Protein AF-A0A2V7RWB9-F1 (afdb_monomer)

Nearest PDB structures (foldseek):
  1j0r-assembly2_B  TM=5.026E-01  e=1.432E-01  Bacillus subtilis
  2efw-assembly2_F  TM=5.327E-01  e=2.838E-01  Bacillus subtilis
  5oqj-assembly1_W  TM=4.979E-01  e=6.448E-01  Saccharomyces cerevisiae S288C
  5oqm-assembly1_W  TM=4.979E-01  e=6.448E-01  Saccharomyces cerevisiae
  2dpd-assembly1_B  TM=5.752E-01  e=1.114E+00  Bacillus subtilis

pLDDT: mean 88.21, std 10.85, range [48.06, 98.25]

Structure (mmCIF, N/CA/C/O backbone):
data_AF-A0A2V7RWB9-F1
#
_entry.id   AF-A0A2V7RWB9-F1
#
loop_
_atom_site.group_PDB
_atom_site.id
_atom_site.type_symbol
_atom_site.label_atom_id
_atom_site.label_alt_id
_atom_site.label_comp_id
_atom_site.label_asym_id
_atom_site.label_entity_id
_atom_site.label_seq_id
_atom_site.pdbx_PDB_ins_code
_atom_site.Cartn_x
_atom_site.Cartn_y
_atom_site.Cartn_z
_atom_site.occupancy
_atom_site.B_iso_or_equiv
_atom_site.auth_seq_id
_atom_site.auth_comp_id
_atom_site.auth_asym_id
_atom_site.auth_atom_id
_atom_site.pdbx_PDB_model_num
ATOM 1 N N . GLU A 1 1 ? 7.023 10.614 3.588 1.00 62.19 1 GLU A N 1
ATOM 2 C CA . GLU A 1 1 ? 7.628 11.658 4.436 1.00 62.19 1 GLU A CA 1
ATOM 3 C C . GLU A 1 1 ? 6.765 12.908 4.537 1.00 62.19 1 GLU A C 1
ATOM 5 O O . GLU A 1 1 ? 6.136 13.053 5.570 1.00 62.19 1 GLU A O 1
ATOM 10 N N . ALA A 1 2 ? 6.617 13.752 3.506 1.00 66.75 2 ALA A N 1
ATOM 11 C CA . ALA A 1 2 ? 5.828 14.995 3.640 1.00 66.75 2 ALA A CA 1
ATOM 12 C C . ALA A 1 2 ? 4.350 14.777 4.041 1.00 66.75 2 ALA A C 1
ATOM 14 O O . ALA A 1 2 ? 3.826 15.491 4.881 1.00 66.75 2 ALA A O 1
ATOM 15 N N . ARG A 1 3 ? 3.682 13.741 3.506 1.00 70.69 3 ARG A N 1
ATOM 16 C CA . ARG A 1 3 ? 2.291 13.390 3.884 1.00 70.69 3 ARG A CA 1
ATOM 17 C C . ARG A 1 3 ? 2.153 12.715 5.254 1.00 70.69 3 ARG A C 1
ATOM 19 O O . ARG A 1 3 ? 1.038 12.438 5.675 1.00 70.69 3 ARG A O 1
ATOM 26 N N . THR A 1 4 ? 3.270 12.391 5.892 1.00 79.25 4 THR A N 1
ATOM 27 C CA . THR A 1 4 ? 3.338 11.726 7.199 1.00 79.25 4 THR A CA 1
ATOM 28 C C . THR A 1 4 ? 4.144 12.569 8.184 1.00 79.25 4 THR A C 1
ATOM 30 O O . THR A 1 4 ? 4.695 12.004 9.113 1.00 79.25 4 THR A O 1
ATOM 33 N N . ASN A 1 5 ? 4.350 13.868 7.917 1.00 80.19 5 ASN A N 1
ATOM 34 C CA . ASN A 1 5 ? 5.202 14.766 8.712 1.00 80.19 5 ASN A CA 1
ATOM 35 C C . ASN A 1 5 ? 6.565 14.163 9.123 1.00 80.19 5 ASN A C 1
ATOM 37 O O . ASN A 1 5 ? 7.080 14.420 10.201 1.00 80.19 5 ASN A O 1
ATOM 41 N N . GLY A 1 6 ? 7.159 13.331 8.261 1.00 79.12 6 GLY A N 1
ATOM 42 C CA . GLY A 1 6 ? 8.429 12.653 8.540 1.00 79.12 6 GLY A CA 1
ATOM 43 C C . GLY A 1 6 ? 8.357 11.416 9.449 1.00 79.12 6 GLY A C 1
ATOM 44 O O . GLY A 1 6 ? 9.383 10.759 9.601 1.00 79.12 6 GLY A O 1
ATOM 45 N N . GLU A 1 7 ? 7.187 11.038 9.976 1.00 75.06 7 GLU A N 1
ATOM 46 C CA . GLU A 1 7 ? 7.009 9.834 10.811 1.00 75.06 7 GLU A CA 1
ATOM 47 C C . GLU A 1 7 ? 7.316 8.542 10.045 1.00 75.06 7 GLU A C 1
ATOM 49 O O . GLU A 1 7 ? 7.916 7.609 10.573 1.00 75.06 7 GLU A O 1
ATOM 54 N N . LEU A 1 8 ? 6.948 8.494 8.762 1.00 78.81 8 LEU A N 1
ATOM 55 C CA . LEU A 1 8 ? 7.266 7.373 7.890 1.00 78.81 8 LEU A CA 1
ATOM 56 C C . LEU A 1 8 ? 8.510 7.675 7.051 1.00 78.81 8 LEU A C 1
ATOM 58 O O . LEU A 1 8 ? 8.405 8.307 5.993 1.00 78.81 8 LEU A O 1
ATOM 62 N N . LYS A 1 9 ? 9.655 7.142 7.490 1.00 78.25 9 LYS A N 1
ATOM 63 C CA . LYS A 1 9 ? 10.902 7.066 6.714 1.00 78.25 9 LYS A CA 1
ATOM 64 C C . LYS A 1 9 ? 11.079 5.661 6.152 1.00 78.25 9 LYS A C 1
ATOM 66 O O . LYS A 1 9 ? 11.388 4.716 6.876 1.00 78.25 9 LYS A O 1
ATOM 71 N N . LEU A 1 10 ? 10.875 5.505 4.848 1.00 77.50 10 LEU A N 1
ATOM 72 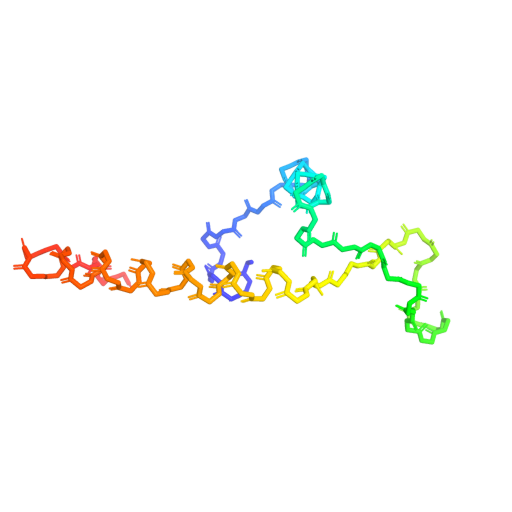C CA . LEU A 1 10 ? 11.135 4.240 4.164 1.00 77.50 10 LEU A CA 1
ATOM 73 C C . LEU A 1 10 ? 12.551 4.270 3.598 1.00 77.50 10 LEU A C 1
ATOM 75 O O . LEU A 1 10 ? 12.804 4.909 2.581 1.00 77.50 10 LEU A 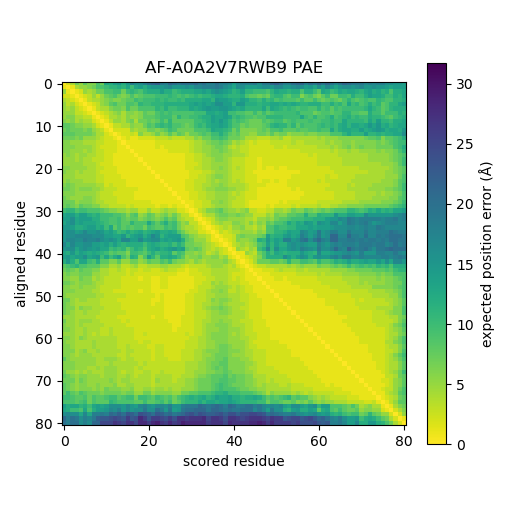O 1
ATOM 79 N N . GLY A 1 11 ? 13.472 3.547 4.238 1.00 83.25 11 GLY A N 1
ATOM 80 C CA . GLY A 1 11 ? 14.793 3.315 3.659 1.00 83.25 11 GLY A CA 1
ATOM 81 C C . GLY A 1 11 ? 14.680 2.631 2.292 1.00 83.25 11 GLY A C 1
ATOM 82 O O . GLY A 1 11 ? 13.780 1.814 2.075 1.00 83.25 11 GLY A O 1
ATOM 83 N N . ALA A 1 12 ? 15.611 2.930 1.379 1.00 80.94 12 ALA A N 1
ATOM 84 C CA . ALA A 1 12 ? 15.569 2.444 -0.003 1.00 80.94 12 ALA A CA 1
ATOM 85 C C . ALA A 1 12 ? 15.379 0.916 -0.093 1.00 80.94 12 ALA A C 1
ATOM 87 O O . ALA A 1 12 ? 14.525 0.442 -0.840 1.00 80.94 12 ALA A O 1
ATOM 88 N N . GLY A 1 13 ? 16.090 0.138 0.732 1.00 87.00 13 GLY A N 1
ATOM 89 C CA . GLY A 1 13 ? 15.958 -1.324 0.757 1.00 87.00 13 GLY A CA 1
ATOM 90 C C . GLY A 1 13 ? 14.564 -1.822 1.166 1.00 87.00 13 GLY A C 1
ATOM 91 O O . GLY A 1 13 ? 14.060 -2.786 0.593 1.00 87.00 13 GLY A O 1
ATOM 92 N N . THR A 1 14 ? 13.902 -1.158 2.117 1.00 89.31 14 THR A N 1
ATOM 93 C CA . THR A 1 14 ? 12.532 -1.510 2.529 1.00 89.31 14 THR A CA 1
ATOM 94 C C . THR A 1 14 ? 11.519 -1.108 1.466 1.00 89.31 14 THR A C 1
ATOM 96 O O . THR A 1 14 ? 10.594 -1.869 1.194 1.00 89.31 14 THR A O 1
ATOM 99 N N . LEU A 1 15 ? 11.720 0.037 0.809 1.00 89.06 15 LEU A N 1
ATOM 100 C CA . LEU A 1 15 ? 10.869 0.467 -0.296 1.00 89.06 15 LEU A CA 1
A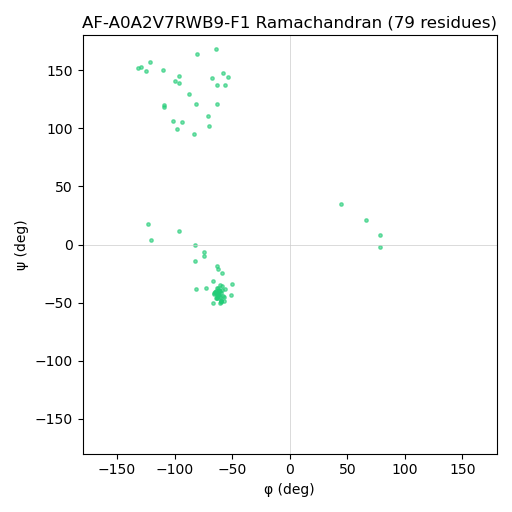TOM 101 C C . LEU A 1 15 ? 10.902 -0.539 -1.455 1.00 89.06 15 LEU A C 1
ATOM 103 O O . LEU A 1 15 ? 9.845 -0.987 -1.897 1.00 89.06 15 LEU A O 1
ATOM 107 N N . TYR A 1 16 ? 12.093 -0.939 -1.910 1.00 90.94 16 TYR A N 1
ATOM 108 C CA . TYR A 1 16 ? 12.216 -1.886 -3.022 1.00 90.94 16 TYR A CA 1
ATOM 109 C C . TYR A 1 16 ? 11.638 -3.262 -2.687 1.00 90.94 16 TYR A C 1
ATOM 111 O O . TYR A 1 16 ? 10.932 -3.835 -3.516 1.00 90.94 16 TYR A O 1
ATOM 119 N N . ARG A 1 17 ? 11.841 -3.763 -1.460 1.00 93.88 17 ARG A N 1
ATOM 120 C CA . ARG A 1 17 ? 11.199 -5.010 -1.007 1.00 93.88 17 ARG A CA 1
ATOM 121 C C . ARG A 1 17 ? 9.674 -4.913 -1.002 1.00 93.88 17 ARG A C 1
ATOM 123 O O . ARG A 1 17 ? 9.008 -5.843 -1.449 1.00 93.88 17 ARG A O 1
ATOM 130 N N . SER A 1 18 ? 9.117 -3.795 -0.542 1.00 94.06 18 SER A N 1
ATOM 131 C CA . SER A 1 18 ? 7.667 -3.574 -0.566 1.00 94.06 18 SER A CA 1
ATOM 132 C C . SER A 1 18 ? 7.120 -3.538 -1.993 1.00 94.06 18 SER A C 1
ATOM 134 O O . SER A 1 18 ? 6.087 -4.144 -2.258 1.00 94.06 18 SER A O 1
ATOM 136 N N . ILE A 1 19 ? 7.819 -2.882 -2.926 1.00 94.38 19 ILE A N 1
ATOM 137 C CA . ILE A 1 19 ? 7.430 -2.860 -4.345 1.00 94.38 19 ILE A CA 1
ATOM 138 C C . ILE A 1 19 ? 7.475 -4.268 -4.944 1.00 94.38 19 ILE A C 1
ATOM 140 O O . ILE A 1 19 ? 6.509 -4.667 -5.588 1.00 94.38 19 ILE A O 1
ATOM 144 N N . HIS A 1 20 ? 8.538 -5.036 -4.685 1.00 95.44 20 HIS A N 1
ATOM 145 C CA . HIS A 1 20 ? 8.655 -6.417 -5.160 1.00 95.44 20 HIS A CA 1
ATOM 146 C C . HIS A 1 20 ? 7.486 -7.282 -4.686 1.00 95.44 20 HIS A C 1
ATOM 148 O O . HIS A 1 20 ? 6.809 -7.912 -5.492 1.00 95.44 20 HIS A O 1
ATOM 154 N N . ARG A 1 21 ? 7.167 -7.226 -3.390 1.00 97.00 21 ARG A N 1
ATOM 155 C CA . ARG A 1 21 ? 6.028 -7.960 -2.834 1.00 97.00 21 ARG A CA 1
ATOM 156 C C . ARG A 1 21 ? 4.702 -7.533 -3.469 1.00 97.00 21 ARG A C 1
ATOM 158 O O . ARG A 1 21 ? 3.852 -8.373 -3.741 1.00 97.00 21 ARG A O 1
ATOM 165 N N . MET A 1 22 ? 4.509 -6.237 -3.719 1.00 97.44 22 MET A N 1
ATOM 166 C CA . MET A 1 22 ? 3.303 -5.749 -4.394 1.00 97.44 22 MET A CA 1
ATOM 167 C C . MET A 1 22 ? 3.214 -6.219 -5.854 1.00 97.44 22 MET A C 1
ATOM 169 O O . MET A 1 22 ? 2.100 -6.417 -6.337 1.00 97.44 22 MET A O 1
ATOM 173 N N . LEU A 1 23 ? 4.341 -6.403 -6.550 1.00 97.19 23 LEU A N 1
ATOM 174 C CA . LEU A 1 23 ? 4.373 -7.000 -7.890 1.00 97.19 23 LEU A CA 1
ATOM 175 C C . LEU A 1 23 ? 3.962 -8.475 -7.834 1.00 97.19 23 LEU A C 1
ATOM 177 O O . LEU A 1 23 ? 3.054 -8.875 -8.555 1.00 97.19 23 LEU A O 1
ATOM 181 N N . GLU A 1 24 ? 4.565 -9.257 -6.934 1.00 97.88 24 GLU A N 1
ATOM 182 C CA . GLU A 1 24 ? 4.246 -10.683 -6.746 1.00 97.88 24 GLU A CA 1
ATOM 183 C C . GLU A 1 24 ? 2.771 -10.907 -6.386 1.00 97.88 24 GLU A C 1
ATOM 185 O O . GLU A 1 24 ? 2.148 -11.868 -6.827 1.00 97.88 24 GLU A O 1
ATOM 190 N N . GLN A 1 25 ? 2.189 -9.989 -5.613 1.00 97.81 25 GLN A N 1
ATOM 191 C CA . GLN A 1 25 ? 0.783 -10.029 -5.211 1.00 97.81 25 GLN A CA 1
ATOM 192 C C . GLN A 1 25 ? -0.181 -9.463 -6.269 1.00 97.81 25 GLN A C 1
ATOM 194 O O . GLN A 1 25 ? -1.387 -9.407 -6.024 1.00 97.81 25 GLN A O 1
ATOM 199 N N . GLY A 1 26 ? 0.314 -8.990 -7.418 1.00 97.44 26 GLY A N 1
ATOM 200 C CA . GLY A 1 26 ? -0.514 -8.386 -8.467 1.00 97.44 26 GLY A CA 1
ATOM 201 C C . GLY A 1 26 ? -1.174 -7.063 -8.058 1.00 97.44 26 GLY A C 1
ATOM 202 O O . GLY A 1 26 ? -2.185 -6.650 -8.636 1.00 97.44 26 GLY A O 1
ATOM 203 N N . LEU A 1 27 ? -0.632 -6.388 -7.043 1.00 98.00 27 LEU A N 1
ATOM 204 C CA . LEU A 1 27 ? -1.141 -5.106 -6.562 1.00 98.00 27 LEU A CA 1
ATOM 205 C C . LEU A 1 27 ? -0.636 -3.945 -7.428 1.00 98.00 27 LEU A C 1
ATOM 207 O O . LEU A 1 27 ? -1.364 -2.998 -7.734 1.00 98.00 27 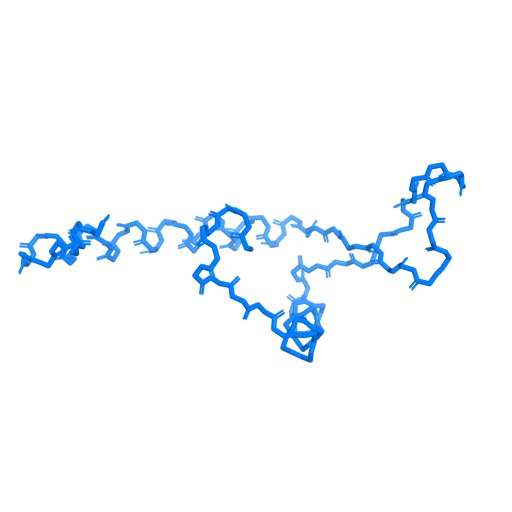LEU A O 1
ATOM 211 N N . VAL A 1 28 ? 0.611 -4.023 -7.870 1.00 97.25 28 VAL A N 1
ATOM 212 C CA . VAL A 1 28 ? 1.175 -3.060 -8.817 1.00 97.25 28 VAL A CA 1
ATOM 213 C C . VAL A 1 28 ? 1.657 -3.777 -10.062 1.00 97.25 28 VAL A C 1
ATOM 215 O O . VAL A 1 28 ? 1.951 -4.967 -10.031 1.00 97.25 28 VAL A O 1
ATOM 218 N N . ILE A 1 29 ? 1.746 -3.030 -11.155 1.00 96.81 29 ILE A N 1
ATOM 219 C CA . ILE A 1 29 ? 2.403 -3.461 -12.389 1.00 96.81 29 ILE A CA 1
ATOM 220 C C . ILE A 1 29 ? 3.339 -2.363 -12.880 1.00 96.81 29 ILE A C 1
ATOM 222 O O . ILE A 1 29 ? 3.095 -1.178 -12.622 1.00 96.81 29 ILE A O 1
ATOM 226 N N . GLU A 1 30 ? 4.393 -2.753 -13.596 1.00 94.19 30 GLU A N 1
ATOM 227 C CA . GLU A 1 30 ? 5.257 -1.801 -14.293 1.00 94.19 30 GLU A CA 1
ATOM 228 C C . GLU A 1 30 ? 4.456 -1.052 -15.372 1.00 94.19 30 GLU A C 1
ATOM 230 O O . GLU A 1 30 ? 3.616 -1.607 -16.085 1.00 94.19 30 GLU A O 1
ATOM 235 N N . SER A 1 31 ? 4.677 0.256 -15.450 1.00 90.31 31 SER A N 1
ATOM 236 C CA . SER A 1 31 ? 4.012 1.166 -16.369 1.00 90.31 31 SER A CA 1
ATOM 237 C C . SER A 1 31 ? 4.996 1.628 -17.433 1.00 90.31 31 SER A C 1
ATOM 239 O O . SER A 1 31 ? 5.961 2.326 -17.136 1.00 90.31 31 SER A O 1
ATOM 241 N N . ASN A 1 32 ? 4.672 1.342 -18.692 1.00 82.69 32 ASN A N 1
ATOM 242 C CA . ASN A 1 32 ? 5.404 1.873 -19.846 1.00 82.69 32 ASN A CA 1
ATOM 243 C C . ASN A 1 32 ? 5.099 3.355 -20.108 1.00 82.69 32 ASN A C 1
ATOM 245 O O . ASN A 1 32 ? 5.756 3.992 -20.928 1.00 82.69 32 ASN A O 1
ATOM 249 N N . ARG A 1 33 ? 4.093 3.920 -19.426 1.00 81.62 33 ARG A N 1
ATOM 250 C CA . ARG A 1 33 ? 3.793 5.350 -19.496 1.00 81.62 33 ARG A CA 1
ATOM 251 C C . ARG A 1 33 ? 4.888 6.114 -18.759 1.00 81.62 33 ARG A C 1
ATOM 253 O O . ARG A 1 33 ? 4.952 6.050 -17.532 1.00 81.62 33 ARG A O 1
ATOM 260 N N . ARG A 1 34 ? 5.698 6.838 -19.525 1.00 79.75 34 ARG A N 1
ATOM 261 C CA . ARG A 1 34 ? 6.782 7.695 -19.044 1.00 79.75 34 ARG A CA 1
ATOM 262 C C . ARG A 1 34 ? 6.436 9.172 -19.262 1.00 79.75 34 ARG A C 1
ATOM 264 O O . ARG A 1 34 ? 5.663 9.476 -20.178 1.00 79.75 34 ARG A O 1
ATOM 271 N N . PRO A 1 35 ? 6.937 10.085 -18.415 1.00 81.12 35 PRO A N 1
ATOM 272 C CA . PRO A 1 35 ? 6.853 11.515 -18.685 1.00 81.12 35 PRO A CA 1
ATOM 273 C C . PRO A 1 35 ? 7.652 11.887 -19.954 1.00 81.12 35 PRO A C 1
ATOM 275 O O . PRO A 1 35 ? 8.411 11.065 -20.470 1.00 81.12 35 PRO A O 1
ATOM 278 N N . PRO A 1 36 ? 7.486 13.110 -20.492 1.00 80.00 36 PRO A N 1
ATOM 279 C CA . PRO A 1 36 ? 8.313 13.597 -21.594 1.00 80.00 36 PRO A CA 1
ATOM 280 C C . PRO A 1 36 ? 9.805 13.484 -21.262 1.00 80.00 36 PRO A C 1
ATOM 282 O O . PRO A 1 36 ? 10.189 13.739 -20.124 1.00 80.00 36 PRO A O 1
ATOM 285 N N . ARG A 1 37 ? 10.646 13.174 -22.262 1.00 75.31 37 ARG A N 1
ATOM 286 C CA . ARG A 1 37 ? 12.088 12.896 -22.083 1.00 75.31 37 ARG A CA 1
ATOM 287 C C . ARG A 1 37 ? 12.845 13.944 -21.261 1.00 75.31 37 ARG A C 1
ATOM 289 O O . ARG A 1 37 ? 13.740 13.583 -20.516 1.00 75.31 37 ARG A O 1
ATOM 296 N N . ALA A 1 38 ? 12.469 15.220 -21.356 1.00 79.19 38 ALA A N 1
ATOM 297 C CA . ALA A 1 38 ? 13.090 16.304 -20.586 1.00 79.19 38 ALA A CA 1
ATOM 298 C C . ALA A 1 38 ? 12.914 16.176 -19.055 1.00 79.19 38 ALA A C 1
ATOM 300 O O . ALA A 1 38 ? 13.635 16.818 -18.300 1.00 79.19 38 ALA A O 1
ATOM 301 N N . LEU A 1 39 ? 11.949 15.372 -18.601 1.00 76.56 39 LEU A N 1
ATOM 302 C CA . LEU A 1 39 ? 11.630 15.102 -17.196 1.00 76.56 39 LEU A CA 1
ATOM 303 C C . LEU A 1 39 ? 11.758 13.607 -16.854 1.00 76.56 39 LEU A C 1
ATOM 305 O O . LEU A 1 39 ? 11.384 13.198 -15.751 1.00 76.56 39 LEU A O 1
ATOM 309 N N . ASP A 1 40 ? 12.207 12.791 -17.810 1.00 78.06 40 ASP A N 1
ATOM 310 C CA . ASP A 1 40 ? 12.336 11.346 -17.655 1.00 78.06 40 ASP A CA 1
ATOM 311 C C . ASP A 1 40 ? 13.768 10.985 -17.261 1.00 78.06 40 ASP A C 1
ATOM 313 O O . ASP A 1 40 ? 14.736 11.530 -17.787 1.00 78.06 40 ASP A O 1
ATOM 317 N N . ASP A 1 41 ? 13.888 10.037 -16.341 1.00 80.00 41 ASP A N 1
ATOM 318 C CA . ASP A 1 41 ? 15.152 9.387 -16.016 1.00 80.00 41 ASP A CA 1
ATOM 319 C C . ASP A 1 41 ? 15.054 7.958 -16.538 1.00 80.00 41 ASP A C 1
ATOM 321 O O . ASP A 1 41 ? 14.204 7.181 -16.096 1.00 80.00 41 ASP A 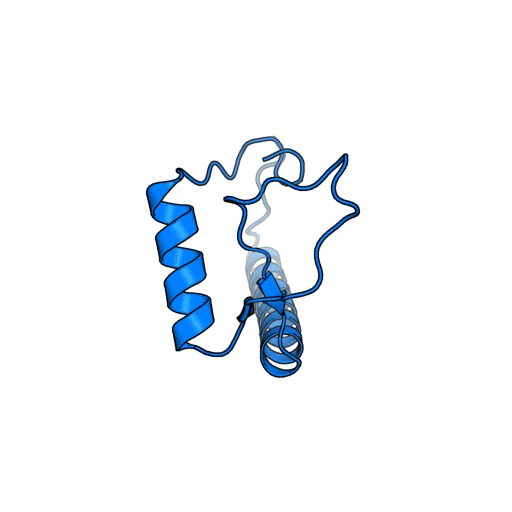O 1
ATOM 325 N N . GLU A 1 42 ? 15.932 7.595 -17.472 1.00 75.00 42 GLU A N 1
ATOM 326 C CA . GLU A 1 42 ? 15.899 6.293 -18.136 1.00 75.00 42 GLU A CA 1
ATOM 327 C C . GLU A 1 42 ? 16.021 5.111 -17.162 1.00 75.00 42 GLU A C 1
ATOM 329 O O . GLU A 1 42 ? 15.526 4.019 -17.459 1.00 75.00 42 GLU A O 1
ATOM 334 N N . ARG A 1 43 ? 16.623 5.328 -15.983 1.00 82.94 43 ARG A N 1
ATOM 335 C CA . ARG A 1 43 ? 16.790 4.315 -14.930 1.00 82.94 43 ARG A CA 1
ATOM 336 C C . ARG A 1 43 ? 15.549 4.162 -14.054 1.00 82.94 43 ARG A C 1
ATOM 338 O O . ARG A 1 43 ? 15.450 3.191 -13.297 1.00 82.94 43 ARG A O 1
ATOM 345 N N . ARG A 1 44 ? 14.603 5.103 -14.111 1.00 87.69 44 ARG A N 1
ATOM 346 C CA . ARG A 1 44 ? 13.422 5.110 -13.248 1.00 87.69 44 ARG A CA 1
ATOM 347 C C . ARG A 1 44 ? 12.355 4.161 -13.789 1.00 87.69 44 ARG A C 1
ATOM 349 O O . ARG A 1 44 ? 11.833 4.312 -14.889 1.00 87.69 44 ARG A O 1
ATOM 356 N N . ARG A 1 45 ? 11.980 3.187 -12.960 1.00 89.06 45 ARG A N 1
ATOM 357 C CA . ARG A 1 45 ? 10.825 2.318 -13.207 1.00 89.06 45 ARG A CA 1
ATOM 358 C C . ARG A 1 45 ? 9.567 2.963 -12.644 1.00 89.06 45 ARG A C 1
ATOM 360 O O . ARG A 1 45 ? 9.538 3.356 -11.478 1.00 89.06 45 ARG A O 1
ATOM 367 N N . TYR A 1 46 ? 8.528 3.047 -13.466 1.00 91.06 46 TYR A N 1
ATOM 368 C CA . TYR A 1 46 ? 7.224 3.557 -13.061 1.00 91.06 46 TYR A CA 1
ATOM 369 C C . TYR A 1 46 ? 6.283 2.395 -12.779 1.00 91.06 46 TYR A C 1
ATOM 371 O O . TYR A 1 46 ? 6.273 1.409 -13.510 1.00 91.06 46 TYR A O 1
ATOM 379 N N . TYR A 1 47 ? 5.461 2.532 -11.745 1.00 93.62 47 TYR A N 1
ATOM 380 C CA . TYR A 1 47 ? 4.474 1.530 -11.359 1.00 93.62 47 TYR A CA 1
ATOM 381 C C . TYR A 1 47 ? 3.092 2.163 -11.294 1.00 93.62 47 TYR A C 1
ATOM 383 O O . TYR A 1 47 ? 2.953 3.341 -10.959 1.00 93.62 47 TYR A O 1
ATOM 391 N N . ARG A 1 48 ? 2.059 1.373 -11.582 1.00 95.12 48 ARG A N 1
ATOM 392 C CA . ARG A 1 48 ? 0.663 1.772 -11.377 1.00 95.12 48 ARG A CA 1
ATOM 393 C C . ARG A 1 48 ? -0.093 0.708 -10.594 1.00 95.12 48 ARG A C 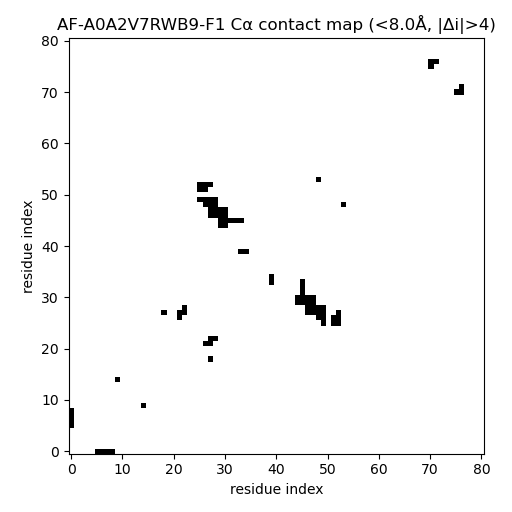1
ATOM 395 O O . ARG A 1 48 ? 0.236 -0.474 -10.677 1.00 95.12 48 ARG A O 1
ATOM 402 N N . LEU A 1 49 ? -1.124 1.135 -9.868 1.00 97.00 49 LEU A N 1
ATOM 403 C CA . LEU A 1 49 ? -2.036 0.223 -9.180 1.00 97.00 49 LEU A CA 1
ATOM 404 C C . LEU A 1 49 ? -2.864 -0.568 -10.194 1.00 97.00 49 LEU A C 1
ATOM 406 O O . LEU A 1 49 ? -3.295 -0.037 -11.222 1.00 97.00 49 LEU A O 1
ATOM 410 N N . THR A 1 50 ? -3.126 -1.829 -9.876 1.00 97.81 50 THR A N 1
ATOM 411 C CA . THR A 1 50 ? -4.133 -2.629 -10.575 1.00 97.81 50 THR A CA 1
ATOM 412 C C . THR A 1 50 ? -5.543 -2.299 -10.055 1.00 97.81 50 THR A C 1
ATOM 414 O O . THR A 1 50 ? -5.700 -1.720 -8.969 1.00 97.81 50 THR A O 1
ATOM 417 N N . PRO A 1 51 ? -6.611 -2.679 -10.784 1.00 97.94 51 PRO A N 1
ATOM 418 C CA . PRO A 1 51 ? -7.969 -2.623 -10.240 1.00 97.94 51 PRO A CA 1
ATOM 419 C C . PRO A 1 51 ? -8.098 -3.421 -8.933 1.00 97.94 51 PRO A C 1
ATOM 421 O O . PRO A 1 51 ? -8.728 -2.952 -7.984 1.00 97.94 51 PRO A O 1
ATOM 424 N N . PHE A 1 52 ? -7.420 -4.573 -8.853 1.00 97.94 52 PHE A N 1
ATOM 425 C CA . PHE A 1 52 ? -7.339 -5.391 -7.644 1.00 97.94 52 PHE A CA 1
ATOM 426 C C . PHE A 1 52 ? -6.716 -4.621 -6.475 1.00 97.94 52 PHE A C 1
ATOM 428 O O . PHE A 1 52 ? -7.333 -4.538 -5.415 1.00 97.94 52 PHE A O 1
ATOM 435 N N . ALA A 1 53 ? -5.572 -3.957 -6.666 1.00 97.94 53 ALA A N 1
ATOM 436 C CA . ALA A 1 53 ? -4.993 -3.137 -5.602 1.00 97.94 53 ALA A CA 1
ATOM 437 C C . ALA A 1 53 ? -5.891 -1.997 -5.149 1.00 97.94 53 ALA A C 1
ATOM 439 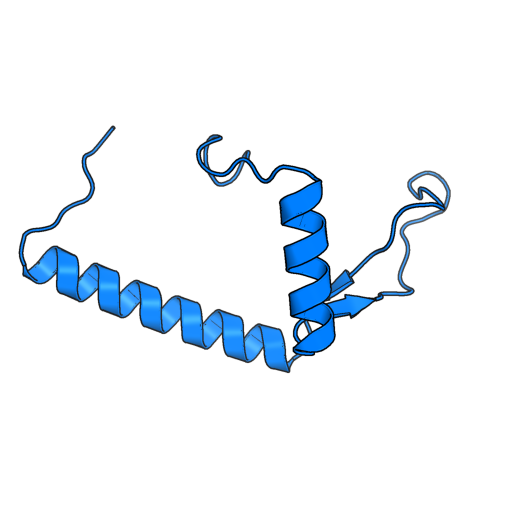O O . ALA A 1 53 ? -5.912 -1.675 -3.966 1.00 97.94 53 ALA A O 1
ATOM 440 N N . THR A 1 54 ? -6.648 -1.389 -6.061 1.00 98.00 54 THR A N 1
ATOM 441 C CA . THR A 1 54 ? -7.595 -0.336 -5.682 1.00 98.00 54 THR A CA 1
ATOM 442 C C . THR A 1 54 ? -8.704 -0.897 -4.789 1.00 98.00 54 THR A C 1
ATOM 444 O O . THR A 1 54 ? -9.079 -0.264 -3.800 1.00 98.00 54 THR A O 1
ATOM 447 N N . ALA A 1 55 ? -9.209 -2.097 -5.090 1.00 98.19 55 ALA A N 1
ATOM 448 C CA . ALA A 1 55 ? -10.176 -2.788 -4.241 1.00 98.19 55 ALA A CA 1
ATOM 449 C C . ALA A 1 55 ? -9.575 -3.151 -2.870 1.00 98.19 55 ALA A C 1
ATOM 451 O O . ALA A 1 55 ? -10.188 -2.855 -1.842 1.00 98.19 55 ALA A O 1
ATOM 452 N N . VAL A 1 56 ? -8.355 -3.700 -2.848 1.00 98.12 56 VAL A N 1
ATOM 453 C CA . VAL A 1 56 ? -7.618 -4.041 -1.619 1.00 98.12 56 VAL A CA 1
ATOM 454 C C . VAL A 1 56 ? -7.377 -2.802 -0.757 1.00 98.12 56 VAL A C 1
ATOM 456 O O . VAL A 1 56 ? -7.705 -2.811 0.425 1.00 98.12 56 VAL A O 1
ATOM 459 N N . ALA A 1 57 ? -6.891 -1.703 -1.339 1.00 97.12 57 ALA A N 1
ATOM 460 C CA . ALA A 1 57 ? -6.643 -0.457 -0.617 1.00 97.12 57 ALA A CA 1
ATOM 461 C C . ALA A 1 57 ? -7.929 0.121 -0.005 1.00 97.12 57 ALA A C 1
ATOM 463 O O . ALA A 1 57 ? -7.919 0.599 1.129 1.00 97.12 57 ALA A O 1
ATOM 464 N N . ARG A 1 58 ? -9.061 0.039 -0.719 1.00 98.12 58 ARG A N 1
ATOM 465 C CA . ARG A 1 58 ? -10.369 0.449 -0.182 1.00 98.12 58 ARG A CA 1
ATOM 466 C C . ARG A 1 58 ? -10.822 -0.447 0.969 1.00 98.12 58 ARG A C 1
ATOM 468 O O . ARG A 1 58 ? -11.350 0.071 1.950 1.00 98.12 58 ARG A O 1
ATOM 475 N N . ALA A 1 59 ? -10.645 -1.761 0.853 1.00 98.19 59 ALA A N 1
ATOM 476 C CA . ALA A 1 59 ? -10.983 -2.699 1.921 1.00 98.19 59 ALA A CA 1
ATOM 477 C C . ALA A 1 59 ? -10.125 -2.448 3.170 1.00 98.19 59 ALA A C 1
ATOM 479 O O . ALA A 1 59 ? -10.656 -2.358 4.276 1.00 98.19 59 ALA A O 1
ATOM 480 N N . GLU A 1 60 ? -8.824 -2.234 2.982 1.00 97.94 60 GLU A N 1
ATOM 481 C CA . GLU A 1 60 ? -7.892 -1.971 4.073 1.00 97.94 60 GLU A CA 1
ATOM 482 C C . GLU A 1 60 ? -8.178 -0.637 4.766 1.00 97.94 60 GLU A C 1
ATOM 484 O O . GLU A 1 60 ? -8.219 -0.574 5.993 1.00 97.94 60 GLU A O 1
ATOM 489 N N . ALA A 1 61 ? -8.489 0.415 4.003 1.00 97.75 61 ALA A N 1
ATOM 490 C CA . ALA A 1 61 ? -8.909 1.691 4.573 1.00 97.75 61 ALA A CA 1
ATOM 491 C C . ALA A 1 61 ? -10.146 1.527 5.474 1.00 97.75 61 ALA A C 1
ATOM 493 O O . ALA A 1 61 ? -10.158 2.025 6.598 1.00 97.75 61 ALA A O 1
ATOM 494 N N . ARG A 1 62 ? -11.159 0.764 5.029 1.00 98.25 62 ARG A N 1
ATOM 495 C CA . ARG A 1 62 ? -12.350 0.469 5.848 1.00 98.25 62 ARG A CA 1
ATOM 496 C C . ARG A 1 62 ? -11.986 -0.296 7.119 1.00 98.25 62 ARG A C 1
ATOM 498 O O . ARG A 1 62 ? -12.484 0.055 8.189 1.00 98.25 62 ARG A O 1
ATOM 505 N N . ARG A 1 63 ? -11.115 -1.306 7.019 1.00 98.12 63 ARG A N 1
ATOM 506 C CA . ARG A 1 63 ? -10.645 -2.098 8.165 1.00 98.12 63 ARG A CA 1
ATOM 507 C C . ARG A 1 63 ? -9.946 -1.210 9.196 1.00 98.12 63 ARG A C 1
ATOM 509 O O . ARG A 1 63 ? -10.284 -1.263 10.376 1.00 98.12 63 ARG A O 1
ATOM 516 N N . LEU A 1 64 ? -9.030 -0.348 8.755 1.00 97.06 64 LEU A N 1
ATOM 517 C CA . LEU A 1 64 ? -8.322 0.594 9.625 1.00 97.06 64 LEU A CA 1
ATOM 518 C C . LEU A 1 64 ? -9.284 1.587 10.288 1.00 97.06 64 LEU A C 1
ATOM 520 O O . LEU A 1 64 ? -9.201 1.798 11.496 1.00 97.06 64 LEU A O 1
ATOM 524 N N . THR A 1 65 ? -10.253 2.136 9.547 1.00 96.62 65 THR A N 1
ATOM 525 C CA . THR A 1 65 ? -11.294 3.001 10.126 1.00 96.62 6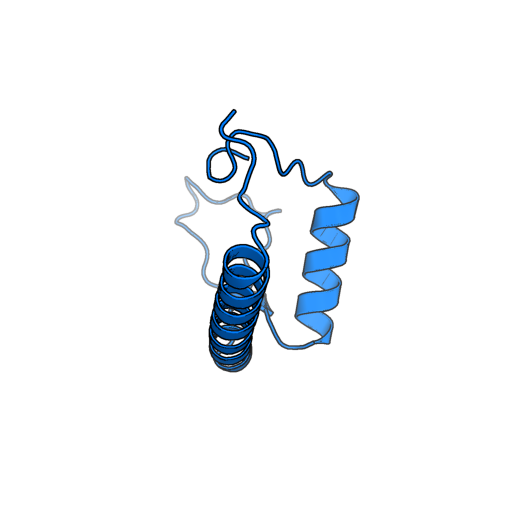5 THR A CA 1
ATOM 526 C C . THR A 1 65 ? -12.085 2.286 11.222 1.00 96.62 65 THR A C 1
ATOM 528 O O . THR A 1 65 ? -12.322 2.859 12.286 1.00 96.62 65 THR A O 1
ATOM 531 N N . GLN A 1 66 ? -12.480 1.030 10.996 1.00 96.88 66 GLN A N 1
ATOM 532 C CA . GLN A 1 66 ? -13.201 0.241 11.996 1.00 96.88 66 GLN A CA 1
ATOM 533 C C . GLN A 1 66 ? -12.355 -0.010 13.247 1.00 96.88 66 GLN A C 1
ATOM 535 O O . GLN A 1 66 ? -12.866 0.140 14.357 1.00 96.88 66 GLN A O 1
ATOM 540 N N . LEU A 1 67 ? -11.071 -0.335 13.085 1.00 95.94 67 LEU A N 1
ATOM 541 C CA . LEU A 1 67 ? -10.156 -0.540 14.208 1.00 95.94 67 LEU A CA 1
ATOM 542 C C . LEU A 1 67 ? -9.957 0.732 15.029 1.00 95.94 67 LEU A C 1
ATOM 544 O O . LEU A 1 67 ? -10.079 0.689 16.250 1.00 95.94 67 LEU A O 1
ATOM 548 N N . VAL A 1 68 ? -9.737 1.873 14.374 1.00 95.00 68 VAL A N 1
ATOM 549 C CA . VAL A 1 68 ? -9.620 3.169 15.060 1.00 95.00 68 VAL A CA 1
ATOM 550 C C . VAL A 1 68 ? -10.914 3.509 15.802 1.00 95.00 68 VAL A C 1
ATOM 552 O O . VAL A 1 68 ? -10.867 3.984 16.934 1.00 95.00 68 VAL A O 1
ATOM 555 N N . ARG A 1 69 ? -12.083 3.224 15.213 1.00 94.69 69 ARG A N 1
ATOM 556 C CA . ARG A 1 69 ? -13.377 3.416 15.886 1.00 94.69 69 ARG A CA 1
ATOM 557 C C . ARG A 1 69 ? -13.493 2.564 17.153 1.00 94.69 69 ARG A C 1
ATOM 559 O O . ARG A 1 69 ? -13.928 3.075 18.179 1.00 94.69 69 ARG A O 1
ATOM 566 N N . LEU A 1 70 ? -13.104 1.289 17.091 1.00 95.38 70 LEU A N 1
ATOM 567 C CA . LEU A 1 70 ? -13.122 0.386 18.248 1.00 95.38 70 LEU A CA 1
ATOM 568 C C . LEU A 1 70 ? -12.136 0.823 19.338 1.00 95.38 70 LEU A C 1
ATOM 570 O O . LEU A 1 70 ? -12.481 0.779 20.515 1.00 95.38 70 LEU A O 1
ATOM 574 N N . ALA A 1 71 ? -10.939 1.270 18.954 1.00 95.19 71 ALA A N 1
ATOM 575 C CA . ALA A 1 71 ? -9.943 1.799 19.882 1.00 95.19 71 ALA A CA 1
ATOM 576 C C . ALA A 1 71 ? -10.488 3.025 20.636 1.00 95.19 71 ALA A C 1
ATOM 578 O O . ALA A 1 71 ? -10.495 3.045 21.866 1.00 95.19 71 ALA A O 1
ATOM 579 N N . ARG A 1 72 ? -11.070 3.988 19.909 1.00 93.06 72 ARG A N 1
ATOM 580 C CA . ARG A 1 72 ? -11.702 5.179 20.501 1.00 93.06 72 ARG A CA 1
ATOM 581 C C . ARG A 1 72 ? -12.845 4.830 21.455 1.00 93.06 72 ARG A C 1
ATOM 583 O O . ARG A 1 72 ? -12.927 5.411 22.529 1.00 93.06 72 ARG A O 1
ATOM 590 N N . ALA A 1 73 ? -13.690 3.856 21.105 1.00 94.06 73 ALA A N 1
ATOM 591 C CA . ALA A 1 73 ? -14.779 3.392 21.975 1.00 94.06 73 ALA A CA 1
ATOM 592 C C . ALA A 1 73 ? -14.283 2.779 23.300 1.00 94.06 73 ALA A C 1
ATOM 594 O O . ALA A 1 73 ? -15.035 2.716 24.266 1.00 94.06 73 ALA A O 1
ATOM 595 N N . ARG A 1 74 ? -13.018 2.345 23.354 1.00 94.88 74 ARG A N 1
ATOM 596 C CA . ARG A 1 74 ? -12.345 1.842 24.560 1.00 94.88 74 ARG A CA 1
ATOM 597 C C . ARG A 1 74 ? -11.504 2.906 25.275 1.00 94.88 74 ARG A C 1
ATOM 599 O O . ARG A 1 74 ? -10.706 2.558 26.135 1.00 94.88 74 ARG A O 1
ATOM 606 N N . GLY A 1 75 ? -11.649 4.180 24.908 1.00 92.00 75 GLY A N 1
ATOM 607 C CA . GLY A 1 75 ? -10.889 5.285 25.496 1.00 92.00 75 GLY A CA 1
ATOM 608 C C . GLY A 1 75 ? -9.457 5.424 24.970 1.00 92.00 75 GLY A C 1
ATOM 609 O O . GLY A 1 75 ? -8.706 6.240 25.489 1.00 92.00 75 GLY A O 1
ATOM 610 N N . MET A 1 76 ? -9.064 4.673 23.934 1.00 89.38 76 MET A N 1
ATOM 611 C CA . MET A 1 76 ? -7.756 4.838 23.294 1.00 89.38 76 MET A CA 1
ATOM 612 C C . MET A 1 76 ? -7.841 5.979 22.277 1.00 89.38 76 MET A C 1
ATOM 614 O O . MET A 1 76 ? -8.278 5.793 21.135 1.00 89.38 76 MET A O 1
ATOM 618 N N . THR A 1 77 ? -7.465 7.180 22.703 1.00 80.81 77 THR A N 1
ATOM 619 C CA . THR A 1 77 ? -7.306 8.344 21.827 1.00 80.81 77 THR A CA 1
ATOM 620 C C . THR A 1 77 ? -5.844 8.494 21.414 1.00 80.81 77 THR A C 1
ATOM 622 O O . THR A 1 77 ? -4.967 8.196 22.222 1.00 80.81 77 THR A O 1
ATOM 625 N N . PRO A 1 78 ? -5.552 8.953 20.183 1.00 73.31 78 PRO A N 1
ATOM 626 C CA . PRO A 1 78 ? -4.195 9.357 19.833 1.00 73.31 78 PRO A CA 1
ATOM 627 C C . PRO A 1 78 ? -3.721 10.435 20.813 1.00 73.31 78 PRO A C 1
ATOM 629 O O . PRO A 1 78 ? -4.499 11.335 21.136 1.00 73.31 78 PRO A O 1
ATOM 632 N N . GLU A 1 79 ? -2.479 10.345 21.280 1.00 72.69 79 GLU A N 1
ATOM 633 C CA . GLU A 1 79 ? -1.843 11.446 22.002 1.00 72.69 79 GLU A CA 1
ATOM 634 C C . GLU A 1 79 ? -1.735 12.632 21.038 1.00 72.69 79 GLU A C 1
ATOM 636 O O . GLU A 1 79 ? -1.174 12.509 19.948 1.00 72.69 79 GLU A O 1
ATOM 641 N N . THR A 1 80 ? -2.340 13.765 21.390 1.00 55.09 80 THR A N 1
ATOM 642 C CA . THR A 1 80 ? -2.176 15.000 20.621 1.00 55.09 80 THR A CA 1
ATOM 643 C C . THR A 1 80 ? -0.744 15.481 20.847 1.00 55.09 80 THR A C 1
ATOM 645 O O . THR A 1 80 ? -0.445 15.991 21.925 1.00 55.09 80 THR A O 1
ATOM 648 N N . THR A 1 81 ? 0.140 15.256 19.874 1.00 48.06 81 THR A N 1
ATOM 649 C CA . THR A 1 81 ? 1.464 15.899 19.816 1.00 48.06 81 THR A CA 1
ATOM 650 C C . THR A 1 81 ? 1.363 17.198 19.033 1.00 48.06 81 THR A C 1
ATOM 652 O O . THR A 1 81 ? 0.671 17.189 17.987 1.00 48.06 81 THR A O 1
#

Solvent-accessible surface area (backbone atoms only — not c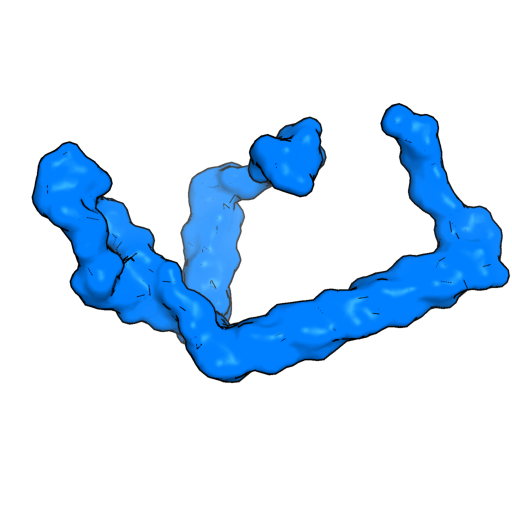omparable to full-atom values): 4948 Å² total; per-residue (Å²): 65,84,94,45,79,57,75,51,76,74,53,69,72,58,46,53,52,52,50,51,53,32,42,79,68,54,27,33,43,82,40,89,77,69,65,63,73,95,78,47,57,94,86,65,83,43,70,40,73,32,74,62,30,54,53,50,53,52,52,50,52,51,52,51,52,52,50,53,52,54,38,43,76,71,71,51,66,83,80,88,124

Sequence (81 aa):
EARTNGELKLGAGTLYRSIHRMLEQGLVIESNRRPPRALDDERRRYYRLTPFATAVARAEARRLTQLVRLARARGMTPETT

Mean predicted aligned error: 6.63 Å

Foldseek 3Di:
DVVVVPPDDQDPVNVVVVVVVCVVVQQKDWDPDADPPVPGDPPDTDIDGDPVNVVVVVVVVVVVVVVVVVCVVVVNDPDDD

Secondary structure (DSSP, 8-state):
-GGGTTS----HHHHHHHHHHHHHTTSEEE------GGG--TTPPPEEE-HHHHHHHHHHHHHHHHHHHHHHHTT-PPP--

Radius of gyration: 17.3 Å; Cα contacts (8 Å, |Δi|>4): 43; chains: 1; bounding box: 32×27×48 Å